Protein AF-A0A8T5SW36-F1 (afdb_monomer_lite)

Radius of gyration: 16.6 Å; chains: 1; bounding box: 36×28×51 Å

pLDDT: mean 89.63, std 12.25, range [44.09, 98.69]

Foldseek 3Di:
DLLLVQLVVLLVLLVVLVVLLCCLVPNDDPQLQQNQAWPPPPVVDDSVVSNVVLNVLSVLLSVLSNVLSVCSVVLHPCSLVSLLVSLVSQLVSCNGRRGRVPPDNPPPVVSNVVSVVSNCQCPVVVPDDSCVSPNPVSVD

Secondary structure (DSSP, 8-state):
-HHHHHHHHHHHHHHHTTHHHHHHHS--STTS--SS--TTTBTTB-HHHHHHHHHHHHHHHHHHHHHHHHHHHTT-TTHHHHHHHHHHHHHHHHHHH----SS---STTHHHHHHHHHHIIIIII--S-HHHHH-GGGG-

Structure (mmCIF, N/CA/C/O backbone):
data_AF-A0A8T5SW36-F1
#
_entry.id   AF-A0A8T5SW36-F1
#
loop_
_atom_site.group_PDB
_atom_site.id
_atom_site.type_symbol
_atom_site.label_atom_id
_atom_site.label_alt_id
_atom_site.label_comp_id
_atom_site.label_asym_id
_atom_site.label_entity_id
_atom_site.label_seq_id
_atom_site.pdbx_PDB_ins_code
_atom_site.Cartn_x
_atom_site.Cartn_y
_atom_site.Cartn_z
_atom_site.occupancy
_atom_site.B_iso_or_equiv
_atom_site.auth_seq_id
_atom_site.auth_comp_id
_atom_site.auth_asym_id
_atom_site.auth_atom_id
_atom_site.pdbx_PDB_model_num
ATOM 1 N N . MET A 1 1 ? -3.803 -5.782 23.480 1.00 86.94 1 MET A N 1
ATOM 2 C CA . MET A 1 1 ? -2.790 -6.504 22.665 1.00 86.94 1 MET A CA 1
ATOM 3 C C . MET A 1 1 ? -3.142 -6.522 21.180 1.00 86.94 1 MET A C 1
ATOM 5 O O . MET A 1 1 ? -2.284 -6.158 20.392 1.00 86.94 1 MET A O 1
ATOM 9 N N . LYS A 1 2 ? -4.387 -6.861 20.804 1.00 92.56 2 LYS A N 1
ATOM 10 C CA . LYS A 1 2 ? -4.887 -6.907 19.412 1.00 92.56 2 LYS A CA 1
ATOM 11 C C . LYS A 1 2 ? -4.516 -5.675 18.573 1.00 92.56 2 LYS A C 1
ATOM 13 O O . LYS A 1 2 ? -3.852 -5.816 17.558 1.00 92.56 2 LYS A O 1
ATOM 18 N N . GLN A 1 3 ? -4.850 -4.477 19.065 1.00 93.31 3 GLN A N 1
ATOM 19 C CA . GLN A 1 3 ? -4.493 -3.194 18.445 1.00 93.31 3 GLN A CA 1
ATOM 20 C C . GLN A 1 3 ? -3.006 -3.103 18.080 1.00 93.31 3 GLN A C 1
ATOM 22 O O . GLN A 1 3 ? -2.670 -2.802 16.943 1.00 93.31 3 GLN A O 1
ATOM 27 N N . LYS A 1 4 ? -2.113 -3.402 19.035 1.00 95.25 4 LYS A N 1
ATOM 28 C CA . LYS A 1 4 ? -0.659 -3.318 18.834 1.00 95.25 4 LYS A CA 1
ATOM 29 C C . LYS A 1 4 ? -0.173 -4.309 17.778 1.00 95.25 4 LYS A C 1
ATOM 31 O O . LYS A 1 4 ? 0.717 -3.970 17.011 1.00 95.25 4 LYS A O 1
ATOM 36 N N . LEU A 1 5 ? -0.757 -5.509 17.740 1.00 96.38 5 LEU A N 1
ATOM 37 C CA . LEU A 1 5 ? -0.411 -6.528 16.752 1.00 96.38 5 LEU A CA 1
ATOM 38 C C . LEU A 1 5 ? -0.798 -6.079 15.340 1.00 96.38 5 LEU A C 1
ATOM 40 O O . LEU A 1 5 ? 0.042 -6.119 14.454 1.00 96.38 5 LEU A O 1
ATOM 44 N N . ILE A 1 6 ? -2.033 -5.612 15.142 1.00 96.00 6 ILE A N 1
ATOM 45 C CA . ILE A 1 6 ? -2.495 -5.158 13.821 1.00 96.00 6 ILE A CA 1
ATOM 46 C C . ILE A 1 6 ? -1.705 -3.930 13.375 1.00 96.00 6 ILE A C 1
ATOM 48 O O . ILE A 1 6 ? -1.204 -3.909 12.258 1.00 96.00 6 ILE A O 1
ATOM 52 N N . ALA A 1 7 ? -1.509 -2.956 14.265 1.00 97.12 7 ALA A N 1
ATOM 53 C CA . ALA A 1 7 ? -0.699 -1.780 13.972 1.00 97.12 7 ALA A CA 1
ATOM 54 C C . ALA A 1 7 ? 0.720 -2.160 13.521 1.00 97.12 7 ALA A C 1
ATOM 56 O O . ALA A 1 7 ? 1.213 -1.638 12.524 1.00 97.12 7 ALA A O 1
ATOM 57 N N . LEU A 1 8 ? 1.356 -3.109 14.217 1.00 97.81 8 LEU A N 1
ATOM 58 C CA . LEU A 1 8 ? 2.681 -3.602 13.854 1.00 97.81 8 LEU A CA 1
ATOM 59 C C . LEU A 1 8 ? 2.670 -4.335 12.506 1.00 97.81 8 LEU A C 1
ATOM 61 O O . LEU A 1 8 ? 3.573 -4.117 11.706 1.00 97.81 8 LEU A O 1
ATOM 65 N N . LEU A 1 9 ? 1.658 -5.164 12.235 1.00 96.44 9 LEU A N 1
ATOM 66 C CA . LEU A 1 9 ? 1.516 -5.858 10.952 1.00 96.44 9 LEU A CA 1
ATOM 67 C C . LEU A 1 9 ? 1.382 -4.870 9.787 1.00 96.44 9 LEU A C 1
ATOM 69 O O . LEU A 1 9 ? 2.057 -5.058 8.779 1.00 96.44 9 LEU A O 1
ATOM 73 N N . LEU A 1 10 ? 0.589 -3.802 9.939 1.00 97.56 10 LEU A N 1
ATOM 74 C CA . LEU A 1 10 ? 0.464 -2.758 8.916 1.00 97.56 10 LEU A CA 1
ATOM 75 C C . LEU A 1 10 ? 1.795 -2.041 8.679 1.00 97.56 10 LEU A C 1
ATOM 77 O O . LEU A 1 10 ? 2.229 -1.919 7.537 1.00 97.56 10 LEU A O 1
ATOM 81 N N . VAL A 1 11 ? 2.487 -1.633 9.748 1.00 98.19 11 VAL A N 1
ATOM 82 C CA . VAL A 1 11 ? 3.799 -0.975 9.629 1.00 98.19 11 VAL A CA 1
ATOM 83 C C . VAL A 1 11 ? 4.814 -1.898 8.953 1.00 98.19 11 VAL A C 1
ATOM 85 O O . VAL A 1 11 ? 5.487 -1.473 8.019 1.00 98.19 11 VAL A O 1
ATOM 88 N N . ILE A 1 12 ? 4.910 -3.160 9.377 1.00 97.50 12 ILE A N 1
ATOM 89 C CA . ILE A 1 12 ? 5.837 -4.133 8.784 1.00 97.50 12 ILE A CA 1
ATOM 90 C C . ILE A 1 12 ? 5.505 -4.365 7.307 1.00 97.50 12 ILE A C 1
ATOM 92 O O . ILE A 1 12 ? 6.409 -4.338 6.478 1.00 97.50 12 ILE A O 1
ATOM 96 N N . HIS A 1 13 ? 4.232 -4.556 6.959 1.00 95.00 13 HIS A N 1
ATOM 97 C CA . HIS A 1 13 ? 3.818 -4.771 5.573 1.00 95.00 13 HIS A CA 1
ATOM 98 C C . HIS A 1 13 ? 4.133 -3.558 4.682 1.00 95.00 13 HIS A C 1
ATOM 100 O O . HIS A 1 13 ? 4.686 -3.714 3.588 1.00 95.00 13 HIS A O 1
ATOM 106 N N . GLY A 1 14 ? 3.867 -2.348 5.183 1.00 96.31 14 GLY A N 1
ATOM 107 C CA . GLY A 1 14 ? 4.249 -1.105 4.521 1.00 96.31 14 GLY A CA 1
ATOM 108 C C . GLY A 1 14 ? 5.758 -1.014 4.304 1.00 96.31 14 GLY A C 1
ATOM 109 O O . GLY A 1 14 ? 6.198 -0.790 3.183 1.00 96.31 14 GLY A O 1
ATOM 110 N N . LEU A 1 15 ? 6.565 -1.263 5.338 1.00 96.81 15 LEU A N 1
ATOM 111 C CA . LEU A 1 15 ? 8.027 -1.205 5.238 1.00 96.81 15 LEU A CA 1
ATOM 112 C C . LEU A 1 15 ? 8.605 -2.272 4.299 1.00 96.81 15 LEU A C 1
ATOM 114 O O . LEU A 1 15 ? 9.512 -1.960 3.534 1.00 96.81 15 LEU A O 1
ATOM 118 N N . ILE A 1 16 ? 8.072 -3.497 4.290 1.00 94.50 16 ILE A N 1
ATOM 119 C CA . ILE A 1 16 ? 8.477 -4.541 3.330 1.00 94.50 16 ILE A CA 1
ATOM 120 C C . ILE A 1 16 ? 8.214 -4.085 1.888 1.00 94.50 16 ILE A C 1
ATOM 122 O O . ILE A 1 16 ? 9.022 -4.357 1.004 1.00 94.50 16 ILE A O 1
ATOM 126 N N . SER A 1 17 ? 7.145 -3.320 1.648 1.00 93.38 17 SER A N 1
ATOM 127 C CA . SER A 1 17 ? 6.826 -2.795 0.312 1.00 93.38 17 SER A CA 1
ATOM 128 C C . SER A 1 17 ? 7.868 -1.796 -0.214 1.00 93.38 17 SER A C 1
ATOM 130 O O . SER A 1 17 ? 7.934 -1.566 -1.419 1.00 93.38 17 SER A O 1
ATOM 132 N N . SER A 1 18 ? 8.738 -1.249 0.647 1.00 93.62 18 SER A N 1
ATOM 133 C CA . SER A 1 18 ? 9.852 -0.393 0.208 1.00 93.62 18 SER A CA 1
ATOM 134 C C . SER A 1 18 ? 10.865 -1.132 -0.671 1.00 93.62 18 SER A C 1
ATOM 136 O O . SER A 1 18 ? 11.509 -0.503 -1.506 1.00 93.62 18 SER A O 1
ATOM 138 N N . ILE A 1 19 ? 10.955 -2.465 -0.557 1.00 90.88 19 ILE A N 1
ATOM 139 C CA . ILE A 1 19 ? 11.809 -3.303 -1.412 1.00 90.88 19 ILE A CA 1
ATOM 140 C C . ILE A 1 19 ? 11.514 -3.036 -2.895 1.00 90.88 19 ILE A C 1
ATOM 142 O O . ILE A 1 19 ? 12.430 -2.938 -3.709 1.00 90.88 19 ILE A O 1
ATOM 146 N N . PHE A 1 20 ? 10.245 -2.829 -3.244 1.00 89.25 20 PHE A N 1
ATOM 147 C CA . PHE A 1 20 ? 9.841 -2.601 -4.625 1.00 89.25 20 PHE A CA 1
ATOM 148 C C . PHE A 1 20 ? 10.202 -1.209 -5.152 1.00 89.25 20 PHE A C 1
ATOM 150 O O . PHE A 1 20 ? 10.362 -1.057 -6.360 1.00 89.25 20 PHE A O 1
ATOM 157 N N . MET A 1 21 ? 10.406 -0.218 -4.274 1.00 88.81 21 MET A N 1
ATOM 158 C CA . MET A 1 21 ? 10.997 1.064 -4.679 1.00 88.81 21 MET A CA 1
ATOM 159 C C . MET A 1 21 ? 12.422 0.844 -5.188 1.00 88.81 21 MET A C 1
ATOM 161 O O . MET A 1 21 ? 12.785 1.342 -6.248 1.00 88.81 21 MET A O 1
ATOM 165 N N . PHE A 1 22 ? 13.206 0.033 -4.471 1.00 86.88 22 PHE A N 1
ATOM 166 C CA . PHE A 1 22 ? 14.566 -0.296 -4.886 1.00 86.88 22 PHE A CA 1
ATOM 167 C C . PHE A 1 22 ? 14.589 -1.154 -6.152 1.00 86.88 22 PHE A C 1
ATOM 169 O O . PHE A 1 22 ? 15.448 -0.932 -6.994 1.00 86.88 22 PHE A O 1
ATOM 176 N N . TYR A 1 23 ? 13.638 -2.076 -6.333 1.00 87.69 23 TYR A N 1
ATOM 177 C CA . TYR A 1 23 ? 13.573 -2.929 -7.531 1.00 87.69 23 TYR A CA 1
ATOM 178 C C . TYR A 1 23 ? 13.204 -2.181 -8.816 1.00 87.69 23 TYR A C 1
ATOM 180 O O . TYR A 1 23 ? 13.506 -2.658 -9.908 1.00 87.69 23 TYR A O 1
ATOM 188 N N . ILE A 1 24 ? 12.576 -1.008 -8.715 1.00 85.38 24 ILE A N 1
ATOM 189 C CA . ILE A 1 24 ? 12.354 -0.150 -9.885 1.00 85.38 24 ILE A CA 1
ATOM 190 C C . ILE A 1 24 ? 13.670 0.412 -10.417 1.00 85.38 24 ILE A C 1
ATOM 192 O O . ILE A 1 24 ? 13.857 0.471 -11.630 1.00 85.38 24 ILE A O 1
ATOM 196 N N . GLU A 1 25 ? 14.565 0.821 -9.522 1.00 82.44 25 GLU A N 1
ATOM 197 C CA . GLU A 1 25 ? 15.845 1.438 -9.884 1.00 82.44 25 GLU A CA 1
ATOM 198 C C . GLU A 1 25 ? 16.935 0.390 -10.131 1.00 82.44 25 GLU A C 1
ATOM 200 O O . GLU A 1 25 ? 17.735 0.512 -11.055 1.00 82.44 25 GLU A O 1
ATOM 205 N N . ASN A 1 26 ? 16.951 -0.652 -9.301 1.00 85.62 26 ASN A N 1
ATOM 206 C CA . ASN A 1 26 ? 17.940 -1.719 -9.273 1.00 85.62 26 ASN A CA 1
ATOM 207 C C . ASN A 1 26 ? 17.213 -3.072 -9.224 1.00 85.62 26 ASN A C 1
ATOM 209 O O . ASN A 1 26 ? 17.016 -3.621 -8.133 1.00 85.62 26 ASN A O 1
ATOM 213 N N . PRO A 1 27 ? 16.770 -3.596 -10.383 1.00 79.94 27 PRO A N 1
ATOM 214 C CA . PRO A 1 27 ? 16.106 -4.887 -10.447 1.00 79.94 27 PRO A CA 1
ATOM 215 C C . PRO A 1 27 ? 16.918 -5.988 -9.758 1.00 79.94 27 PRO A C 1
ATOM 217 O O . PRO A 1 27 ? 18.145 -6.022 -9.901 1.00 79.94 27 PRO A O 1
ATOM 220 N N . PRO A 1 28 ? 16.249 -6.918 -9.059 1.00 75.75 28 PRO A N 1
ATOM 221 C CA . PRO A 1 28 ? 16.880 -8.137 -8.580 1.00 75.75 28 PRO A CA 1
ATOM 222 C C . PRO A 1 28 ? 17.201 -9.069 -9.764 1.00 75.75 28 PRO A C 1
ATOM 224 O O . PRO A 1 28 ? 17.088 -8.696 -10.935 1.00 75.75 28 PRO A O 1
ATOM 227 N N . GLU A 1 29 ? 17.613 -10.298 -9.457 1.00 70.50 29 GLU A N 1
ATOM 228 C CA . GLU A 1 29 ? 17.922 -11.317 -10.459 1.00 70.50 29 GLU A CA 1
ATOM 229 C C . GLU A 1 29 ? 16.797 -11.481 -11.510 1.00 70.50 29 GLU A C 1
ATOM 231 O O . GLU A 1 29 ? 15.612 -11.265 -11.213 1.00 70.50 29 GLU A O 1
ATOM 236 N N . PRO A 1 30 ? 17.144 -11.846 -12.760 1.00 68.12 30 PRO A N 1
ATOM 237 C CA . PRO A 1 30 ? 16.162 -12.055 -13.819 1.00 68.12 30 PRO A CA 1
ATOM 238 C C . PRO A 1 30 ? 15.045 -13.018 -13.389 1.00 68.12 30 PRO A C 1
ATOM 240 O O . PRO A 1 30 ? 15.317 -14.060 -12.807 1.00 68.12 30 PRO A O 1
ATOM 243 N N . GLY A 1 31 ? 13.791 -12.696 -13.724 1.00 65.62 31 GLY A N 1
ATOM 244 C CA . GLY A 1 31 ? 12.633 -13.569 -13.470 1.00 65.62 31 GLY A CA 1
ATOM 245 C C . GLY A 1 31 ? 11.693 -13.108 -12.353 1.00 65.62 31 GLY A C 1
ATOM 246 O O . GLY A 1 31 ? 10.530 -13.495 -12.360 1.00 65.62 31 GLY A O 1
ATOM 247 N N . VAL A 1 32 ? 12.121 -12.200 -11.467 1.00 71.69 32 VAL A N 1
ATOM 248 C CA . VAL A 1 32 ? 11.222 -11.605 -10.453 1.00 71.69 32 VAL A CA 1
ATOM 249 C C . VAL A 1 32 ? 10.177 -10.695 -11.098 1.00 71.69 32 VAL A C 1
ATOM 251 O O . VAL A 1 32 ? 9.063 -10.594 -10.609 1.00 71.69 32 VAL A O 1
ATOM 254 N N . GLY A 1 33 ? 10.525 -10.057 -12.221 1.00 77.81 33 GLY A N 1
ATOM 255 C CA . GLY A 1 33 ? 9.629 -9.247 -13.045 1.00 77.81 33 GLY A CA 1
ATOM 256 C C . GLY A 1 33 ? 9.630 -7.749 -12.755 1.00 77.81 33 GLY A C 1
ATOM 257 O O . GLY A 1 33 ? 9.089 -6.992 -13.563 1.00 77.81 33 GLY A O 1
ATOM 258 N N . TRP A 1 34 ? 10.140 -7.307 -11.597 1.00 81.81 3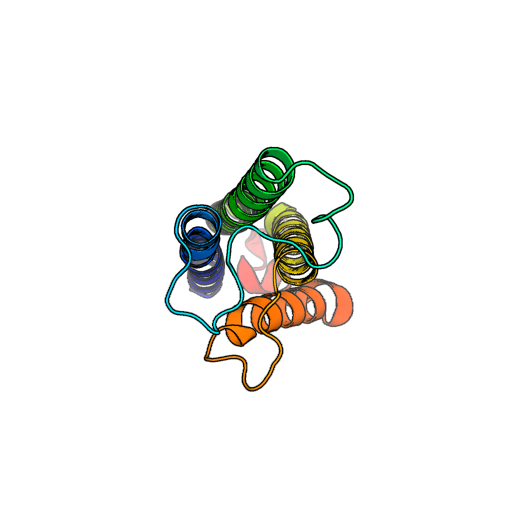4 TRP A N 1
ATOM 259 C CA . TRP A 1 34 ? 10.135 -5.886 -11.223 1.00 81.81 34 TRP A CA 1
ATOM 260 C C . TRP A 1 34 ? 11.462 -5.313 -11.677 1.00 81.81 34 TRP A C 1
ATOM 262 O O . TRP A 1 34 ? 12.501 -5.575 -11.083 1.00 81.81 34 TRP A O 1
ATOM 272 N N . ASN A 1 35 ? 11.416 -4.604 -12.794 1.00 84.06 35 ASN A N 1
ATOM 273 C CA . ASN A 1 35 ? 12.600 -4.193 -13.540 1.00 84.06 35 ASN A CA 1
ATOM 274 C C . ASN A 1 35 ? 12.492 -2.757 -14.055 1.00 84.06 35 ASN A C 1
ATOM 276 O O . ASN A 1 35 ? 13.034 -2.425 -15.107 1.00 84.06 35 ASN A O 1
ATOM 280 N N . GLY A 1 36 ? 11.725 -1.927 -13.347 1.00 86.94 36 GLY A N 1
ATOM 281 C CA . GLY A 1 36 ? 11.479 -0.539 -13.730 1.00 86.94 36 GLY A CA 1
ATOM 282 C C . GLY A 1 36 ? 10.636 -0.367 -14.999 1.00 86.94 36 GLY A C 1
ATOM 283 O O . GLY A 1 36 ? 10.498 0.756 -15.479 1.00 86.94 36 GLY A O 1
ATOM 284 N N . THR A 1 37 ? 10.060 -1.443 -15.545 1.00 90.62 37 THR A N 1
ATOM 285 C CA . THR A 1 37 ? 9.137 -1.395 -16.690 1.00 90.62 37 THR A CA 1
ATOM 286 C C . THR A 1 37 ? 7.706 -1.725 -16.268 1.00 90.62 37 THR A C 1
ATOM 288 O O . THR A 1 37 ? 7.465 -2.257 -15.183 1.00 90.62 37 THR A O 1
ATOM 291 N N . SER A 1 38 ? 6.745 -1.399 -17.126 1.00 91.88 38 SER A N 1
ATOM 292 C CA . SER A 1 38 ? 5.329 -1.709 -16.946 1.00 91.88 38 SER A CA 1
ATOM 293 C C . SER A 1 38 ? 4.773 -2.274 -18.243 1.00 91.88 38 SER A C 1
ATOM 295 O O . SER A 1 38 ? 4.908 -1.642 -19.290 1.00 91.88 38 SER A O 1
ATOM 297 N N . TRP A 1 39 ? 4.076 -3.406 -18.172 1.00 91.06 39 TRP A N 1
ATOM 298 C CA . TRP A 1 39 ? 3.428 -4.013 -19.339 1.00 91.06 39 TRP A CA 1
ATOM 299 C C . TRP A 1 39 ? 2.383 -3.105 -20.006 1.00 91.06 39 TRP A C 1
ATOM 301 O O . TRP A 1 39 ? 2.074 -3.301 -21.178 1.00 91.06 39 TRP A O 1
ATOM 311 N N . LEU A 1 40 ? 1.837 -2.124 -19.276 1.00 93.25 40 LEU A N 1
ATOM 312 C CA . LEU A 1 40 ? 0.829 -1.194 -19.787 1.00 93.25 40 LEU A CA 1
ATOM 313 C C . LEU A 1 40 ? 1.419 0.160 -20.202 1.00 93.25 40 LEU A C 1
ATOM 315 O O . LEU A 1 40 ? 0.968 0.753 -21.180 1.00 93.25 40 LEU A O 1
ATOM 319 N N . LEU A 1 41 ? 2.382 0.684 -19.438 1.00 95.25 41 LEU A N 1
ATOM 320 C CA . LEU A 1 41 ? 2.873 2.057 -19.619 1.00 95.25 41 LEU A CA 1
ATOM 321 C C . LEU A 1 41 ? 4.137 2.134 -20.481 1.00 95.25 41 LEU A C 1
ATOM 323 O O . LEU A 1 41 ? 4.365 3.148 -21.148 1.00 95.25 41 LEU A O 1
ATOM 327 N N . THR A 1 42 ? 4.967 1.088 -20.481 1.00 92.94 42 THR A N 1
ATOM 328 C CA . THR A 1 42 ? 6.180 1.053 -21.302 1.00 92.94 42 THR A CA 1
ATOM 329 C C . THR A 1 42 ? 5.800 0.988 -22.782 1.00 92.94 42 THR A C 1
ATOM 331 O O . THR A 1 42 ? 4.996 0.161 -23.196 1.00 92.94 42 THR A O 1
ATOM 334 N N . GLY A 1 43 ? 6.368 1.894 -23.585 1.00 93.31 43 GLY A N 1
ATOM 335 C CA . GLY A 1 43 ? 6.026 2.070 -25.004 1.00 93.31 43 GLY A CA 1
ATOM 336 C C . GLY A 1 43 ? 4.963 3.145 -25.263 1.00 93.31 43 GLY A C 1
ATOM 337 O O . GLY A 1 43 ? 4.870 3.637 -26.385 1.00 93.31 43 GLY A O 1
ATOM 338 N N . VAL A 1 44 ? 4.218 3.559 -24.230 1.00 96.81 44 VAL A N 1
ATOM 339 C CA . VAL A 1 44 ? 3.322 4.731 -24.270 1.00 96.81 44 VAL A CA 1
ATOM 340 C C . VAL A 1 44 ? 3.998 5.951 -23.645 1.00 96.81 44 VAL A C 1
ATOM 342 O O . VAL A 1 44 ? 3.863 7.065 -24.150 1.00 96.81 44 VAL A O 1
ATOM 345 N N . LEU A 1 45 ? 4.729 5.741 -22.550 1.00 97.06 45 LEU A N 1
ATOM 346 C CA . LEU A 1 45 ? 5.459 6.772 -21.818 1.00 97.06 45 LEU A CA 1
ATOM 347 C C . LEU A 1 45 ? 6.972 6.555 -21.914 1.00 97.06 45 LEU A C 1
ATOM 349 O O . LEU A 1 45 ? 7.447 5.447 -22.174 1.00 97.06 45 LEU A O 1
ATOM 353 N N . ASP A 1 46 ? 7.720 7.628 -21.653 1.00 96.44 46 ASP A N 1
ATOM 354 C CA . ASP A 1 46 ? 9.170 7.567 -21.484 1.00 96.44 46 ASP A CA 1
ATOM 355 C C . ASP A 1 46 ? 9.559 6.681 -20.286 1.00 96.44 46 ASP A C 1
ATOM 357 O O . ASP A 1 46 ? 8.872 6.655 -19.260 1.00 96.44 46 ASP A O 1
ATOM 361 N N . GLY A 1 47 ? 10.681 5.968 -20.408 1.00 92.62 47 GLY A N 1
ATOM 362 C CA . GLY A 1 47 ? 11.148 5.033 -19.383 1.00 92.62 47 GLY A CA 1
ATOM 363 C C . GLY A 1 47 ? 11.391 5.695 -18.024 1.00 92.62 47 GLY A C 1
ATOM 364 O O . GLY A 1 47 ? 11.007 5.129 -17.000 1.00 92.62 47 GLY A O 1
ATOM 365 N N . ALA A 1 48 ? 11.939 6.914 -17.996 1.00 93.75 48 ALA A N 1
ATOM 366 C CA . ALA A 1 48 ? 12.158 7.638 -16.745 1.00 93.75 48 ALA A CA 1
ATOM 367 C C . ALA A 1 48 ? 10.827 8.030 -16.085 1.00 93.75 48 ALA A C 1
ATOM 369 O O . ALA A 1 48 ? 10.694 7.963 -14.863 1.00 93.75 48 ALA A O 1
ATOM 370 N N . VAL A 1 49 ? 9.809 8.373 -16.882 1.00 96.12 49 VAL A N 1
ATOM 371 C CA . VAL A 1 49 ? 8.460 8.656 -16.369 1.00 96.12 49 VAL A CA 1
ATOM 372 C C . VAL A 1 49 ? 7.836 7.401 -15.754 1.00 96.12 49 VAL A C 1
ATOM 374 O O . VAL A 1 49 ? 7.278 7.480 -14.660 1.00 96.12 49 VAL A O 1
ATOM 377 N N . VAL A 1 50 ? 7.958 6.240 -16.408 1.00 95.31 50 VAL A N 1
ATOM 378 C CA . VAL A 1 50 ? 7.454 4.958 -15.879 1.00 95.31 50 VAL A CA 1
ATOM 379 C C . VAL A 1 50 ? 8.107 4.620 -14.536 1.00 95.31 50 VAL A C 1
ATOM 381 O O . VAL A 1 50 ? 7.400 4.272 -13.588 1.00 95.31 50 VAL A O 1
ATOM 384 N N . GLN A 1 51 ? 9.426 4.789 -14.423 1.00 93.62 51 GLN A N 1
ATOM 385 C CA . GLN A 1 51 ? 10.149 4.559 -13.169 1.00 93.62 51 GLN A CA 1
ATOM 386 C C . GLN A 1 51 ? 9.684 5.507 -12.057 1.00 93.62 51 GLN A C 1
ATOM 388 O O . GLN A 1 51 ? 9.333 5.044 -10.974 1.00 93.62 51 GLN A O 1
ATOM 393 N N . VAL A 1 52 ? 9.585 6.814 -12.331 1.00 95.19 52 VAL A N 1
ATOM 394 C CA . VAL A 1 52 ? 9.103 7.802 -11.347 1.00 95.19 52 VAL A CA 1
ATOM 395 C C . VAL A 1 52 ? 7.691 7.467 -10.863 1.00 95.19 52 VAL A C 1
ATOM 397 O O . VAL A 1 52 ? 7.429 7.523 -9.661 1.00 95.19 52 VAL A O 1
ATOM 400 N N . LEU A 1 53 ? 6.785 7.082 -11.767 1.00 95.94 53 LEU A N 1
ATOM 401 C CA . LEU A 1 53 ? 5.424 6.684 -11.399 1.00 95.94 53 LEU A CA 1
ATOM 402 C C . LEU A 1 53 ? 5.418 5.478 -10.458 1.00 95.94 53 LEU A C 1
ATOM 404 O O . LEU A 1 53 ? 4.694 5.484 -9.461 1.00 95.94 53 LEU A O 1
ATOM 408 N N . GLY A 1 54 ? 6.231 4.464 -10.746 1.00 94.81 54 GLY A N 1
ATOM 409 C CA . GLY A 1 54 ? 6.324 3.298 -9.879 1.00 94.81 54 GLY A CA 1
ATOM 410 C C . GLY A 1 54 ? 6.944 3.634 -8.517 1.00 94.81 54 GLY A C 1
ATOM 411 O O . GLY A 1 54 ? 6.413 3.204 -7.492 1.00 94.81 54 GLY A O 1
ATOM 412 N N . THR A 1 55 ? 7.992 4.465 -8.469 1.00 94.62 55 THR A N 1
ATOM 413 C CA . THR A 1 55 ? 8.593 4.931 -7.207 1.00 94.62 55 THR A CA 1
ATOM 414 C C . THR A 1 55 ? 7.582 5.705 -6.362 1.00 94.62 55 THR A C 1
ATOM 416 O O . THR A 1 55 ? 7.493 5.484 -5.153 1.00 94.62 55 THR A O 1
ATOM 419 N N . ILE A 1 56 ? 6.766 6.563 -6.985 1.00 96.38 56 ILE A N 1
ATOM 420 C CA . ILE A 1 56 ? 5.684 7.283 -6.302 1.00 96.38 56 ILE A CA 1
ATOM 421 C C . ILE A 1 56 ? 4.638 6.303 -5.761 1.00 96.38 56 ILE A C 1
ATOM 423 O O . ILE A 1 56 ? 4.259 6.413 -4.598 1.00 96.38 56 ILE A O 1
ATOM 427 N N . LEU A 1 57 ? 4.176 5.338 -6.560 1.00 96.81 57 LEU A N 1
ATOM 428 C CA . LEU A 1 57 ? 3.147 4.383 -6.134 1.00 96.81 57 LEU A CA 1
ATOM 429 C C . LEU A 1 57 ? 3.612 3.495 -4.972 1.00 96.81 57 LEU A C 1
ATOM 431 O O . LEU A 1 57 ? 2.869 3.310 -4.002 1.00 96.81 57 LEU A O 1
ATOM 435 N N . TRP A 1 58 ? 4.847 2.994 -5.011 1.00 95.88 58 TRP A N 1
ATOM 436 C CA . TRP A 1 58 ? 5.404 2.236 -3.890 1.00 95.88 58 TRP A CA 1
ATOM 437 C C . TRP A 1 58 ? 5.676 3.119 -2.672 1.00 95.88 58 TRP A C 1
ATOM 439 O O . TRP A 1 58 ? 5.352 2.719 -1.555 1.00 95.88 58 TRP A O 1
ATOM 449 N N . GLY A 1 59 ? 6.164 4.346 -2.867 1.00 97.12 59 GLY A N 1
ATOM 450 C CA . GLY A 1 59 ? 6.317 5.319 -1.785 1.00 97.12 59 GLY A CA 1
ATOM 451 C C . GLY A 1 59 ? 4.987 5.640 -1.094 1.00 97.12 59 GLY A C 1
ATOM 452 O O . GLY A 1 59 ? 4.912 5.649 0.135 1.00 97.12 59 GLY A O 1
ATOM 453 N N . LEU A 1 60 ? 3.913 5.821 -1.867 1.00 98.31 60 LEU A N 1
ATOM 454 C CA . LEU A 1 60 ? 2.556 6.000 -1.346 1.00 98.31 60 LEU A CA 1
ATOM 455 C C . LEU A 1 60 ? 2.061 4.753 -0.607 1.00 98.31 60 LEU A C 1
ATOM 457 O O . LEU A 1 60 ? 1.447 4.887 0.449 1.00 98.31 60 LEU A O 1
ATOM 461 N N . THR A 1 61 ? 2.360 3.556 -1.114 1.00 97.88 61 THR A N 1
ATOM 462 C CA . THR A 1 61 ? 2.025 2.289 -0.444 1.00 97.88 61 THR A CA 1
ATOM 463 C C . THR A 1 61 ? 2.664 2.213 0.943 1.00 97.88 61 THR A C 1
ATOM 465 O O . THR A 1 61 ? 1.966 1.992 1.935 1.00 97.88 61 THR A O 1
ATOM 468 N N . VAL A 1 62 ? 3.976 2.462 1.032 1.00 98.25 62 VAL A N 1
ATOM 469 C CA . VAL A 1 62 ? 4.720 2.492 2.304 1.00 98.25 62 VAL A CA 1
ATOM 470 C C . VAL A 1 62 ? 4.102 3.524 3.247 1.00 98.25 62 VAL A C 1
ATOM 472 O O . VAL A 1 62 ? 3.778 3.208 4.394 1.00 98.25 62 VAL A O 1
ATOM 475 N N . LEU A 1 63 ? 3.905 4.751 2.757 1.00 98.50 63 LEU A N 1
ATOM 476 C CA . LEU A 1 63 ? 3.396 5.863 3.552 1.00 98.50 63 LEU A CA 1
ATOM 477 C C . LEU A 1 63 ? 2.008 5.561 4.127 1.00 98.50 63 LEU A C 1
ATOM 479 O O . LEU A 1 63 ? 1.796 5.732 5.326 1.00 98.50 63 LEU A O 1
ATOM 483 N N . LEU A 1 64 ? 1.070 5.091 3.303 1.00 98.69 64 LEU A N 1
ATOM 484 C CA . LEU A 1 64 ? -0.307 4.846 3.726 1.00 98.69 64 LEU A CA 1
ATOM 485 C C . LEU A 1 64 ? -0.401 3.703 4.744 1.00 98.69 64 LEU A C 1
ATOM 487 O O . LEU A 1 64 ? -1.061 3.876 5.767 1.00 98.69 64 LEU A O 1
ATOM 491 N N . PHE A 1 65 ? 0.300 2.582 4.539 1.00 98.50 65 PHE A N 1
ATOM 492 C CA . 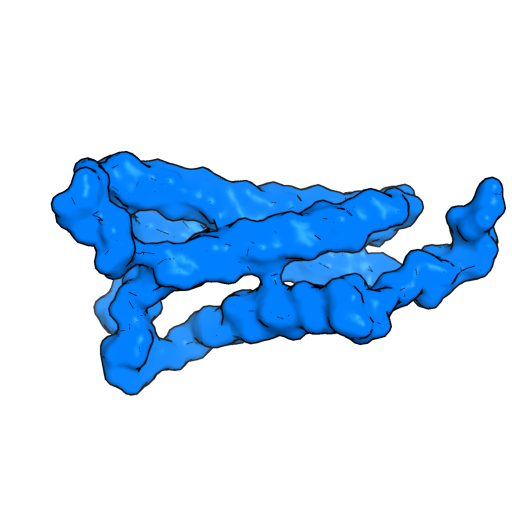PHE A 1 65 ? 0.308 1.486 5.519 1.00 98.50 65 PHE A CA 1
ATOM 493 C C . PHE A 1 65 ? 0.935 1.903 6.856 1.00 98.50 65 PHE A C 1
ATOM 495 O O . PHE A 1 65 ? 0.408 1.574 7.924 1.00 98.50 65 PHE A O 1
ATOM 502 N N . VAL A 1 66 ? 2.025 2.677 6.823 1.00 98.56 66 VAL A N 1
ATOM 503 C CA . VAL A 1 66 ? 2.649 3.209 8.044 1.00 98.56 66 VAL A CA 1
ATOM 504 C C . VAL A 1 66 ? 1.706 4.177 8.759 1.00 98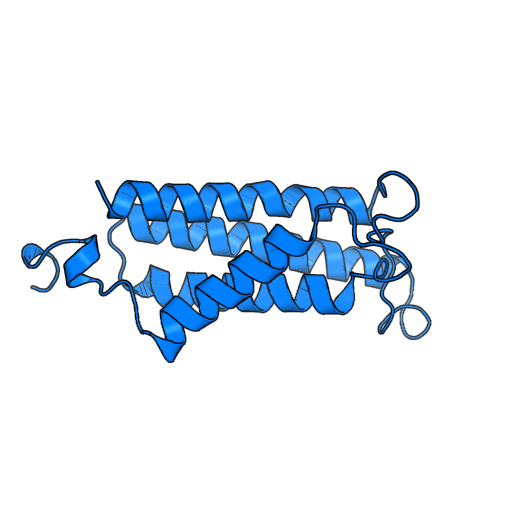.56 66 VAL A C 1
ATOM 506 O O . VAL A 1 66 ? 1.523 4.057 9.972 1.00 98.56 66 VAL A O 1
ATOM 509 N N . ILE A 1 67 ? 1.053 5.092 8.034 1.00 98.62 67 ILE A N 1
ATOM 510 C CA . ILE A 1 67 ? 0.067 6.013 8.617 1.00 98.62 67 ILE A CA 1
ATOM 511 C C . ILE A 1 67 ? -1.118 5.236 9.202 1.00 98.62 67 ILE A C 1
ATOM 513 O O . ILE A 1 67 ? -1.548 5.561 10.307 1.00 98.62 67 ILE A O 1
ATOM 517 N N . ALA A 1 68 ? -1.625 4.199 8.529 1.00 98.31 68 ALA A N 1
ATOM 518 C CA . ALA A 1 68 ? -2.700 3.356 9.053 1.00 98.31 68 ALA A CA 1
ATOM 519 C C . ALA A 1 68 ? -2.292 2.664 10.366 1.00 98.31 68 ALA A C 1
ATOM 521 O O . ALA A 1 68 ? -3.047 2.673 11.342 1.00 98.31 68 ALA A O 1
ATOM 522 N N . GLY A 1 69 ? -1.066 2.138 10.438 1.00 97.88 69 GLY A N 1
ATOM 523 C CA . GLY A 1 69 ? -0.516 1.564 11.666 1.00 97.88 69 GLY A CA 1
ATOM 524 C 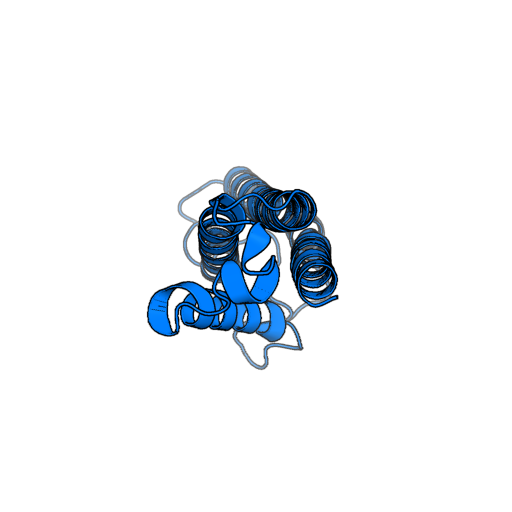C . GLY A 1 69 ? -0.356 2.589 12.797 1.00 97.88 69 GLY A C 1
ATOM 525 O O . GLY A 1 69 ? -0.739 2.318 13.938 1.00 97.88 69 GLY A O 1
ATOM 526 N N . ILE A 1 70 ? 0.138 3.794 12.495 1.00 98.06 70 ILE A N 1
ATOM 527 C CA . ILE A 1 70 ? 0.230 4.901 13.465 1.00 98.06 70 ILE A CA 1
ATOM 528 C C . ILE A 1 70 ? -1.166 5.315 13.948 1.00 98.06 70 ILE A C 1
ATOM 530 O O . ILE A 1 70 ? -1.382 5.456 15.154 1.00 98.06 70 ILE A O 1
ATOM 534 N N . ALA A 1 71 ? -2.131 5.450 13.038 1.00 97.19 71 ALA A N 1
ATOM 535 C CA . ALA A 1 71 ? -3.520 5.759 13.359 1.00 97.19 71 ALA A CA 1
ATOM 536 C C . ALA A 1 71 ? -4.116 4.707 14.309 1.00 97.19 71 ALA A C 1
ATOM 538 O O . ALA A 1 71 ? -4.734 5.072 15.313 1.00 97.19 71 ALA A O 1
ATOM 539 N N . LEU A 1 72 ? -3.840 3.417 14.076 1.00 96.00 72 LEU A N 1
ATOM 540 C CA . LEU A 1 72 ? -4.210 2.346 15.001 1.00 96.00 72 LEU A CA 1
ATOM 541 C C . LEU A 1 72 ? -3.549 2.510 16.369 1.00 96.00 72 LEU A C 1
ATOM 543 O O . LEU A 1 72 ? -4.245 2.383 17.374 1.00 96.00 72 LEU A O 1
ATOM 547 N N . PHE A 1 73 ? -2.248 2.812 16.461 1.00 95.44 73 PHE A N 1
ATOM 548 C CA . PHE A 1 73 ? -1.591 3.075 17.754 1.00 95.44 73 PHE A CA 1
ATOM 549 C C . PHE A 1 73 ? -2.230 4.248 18.506 1.00 95.44 73 PHE A C 1
ATOM 551 O O . PHE A 1 73 ? -2.381 4.185 19.727 1.00 95.44 73 PHE A O 1
ATOM 558 N N . MET A 1 74 ? -2.669 5.269 17.774 1.00 95.56 74 MET A N 1
ATOM 559 C CA . MET A 1 74 ? -3.348 6.452 18.303 1.00 95.56 74 MET A CA 1
ATOM 560 C C . MET A 1 74 ? -4.855 6.259 18.544 1.00 95.56 74 MET A C 1
ATOM 562 O O . MET A 1 74 ? -5.514 7.217 18.944 1.00 95.56 74 MET A O 1
ATOM 566 N N . LYS A 1 75 ? -5.405 5.057 18.308 1.00 93.69 75 LYS A N 1
ATOM 567 C CA . LYS A 1 75 ? -6.845 4.750 18.411 1.00 93.69 75 LYS A CA 1
ATOM 568 C C . LYS A 1 75 ? -7.733 5.671 17.556 1.00 93.69 75 LYS A C 1
ATOM 570 O O . LYS A 1 75 ? -8.788 6.115 17.992 1.00 93.69 75 LYS A O 1
ATOM 575 N N . ARG A 1 76 ? -7.279 6.003 16.348 1.00 94.94 76 ARG A N 1
ATOM 576 C CA . ARG A 1 76 ? -8.011 6.843 15.390 1.00 94.94 76 ARG A CA 1
ATOM 577 C C . ARG A 1 76 ? -8.869 5.971 14.480 1.00 94.94 76 ARG A C 1
ATOM 579 O O . ARG A 1 76 ? -8.304 5.156 13.762 1.00 94.94 76 ARG A O 1
ATOM 586 N N . GLU A 1 77 ? -10.185 6.182 14.454 1.00 92.50 77 GLU A N 1
ATOM 587 C CA . GLU A 1 77 ? -11.163 5.468 13.598 1.00 92.50 77 GLU A CA 1
ATOM 588 C C . GLU A 1 77 ? -10.822 5.518 12.093 1.00 92.50 77 GLU A C 1
ATOM 590 O O . GLU A 1 77 ? -11.135 4.608 11.326 1.00 92.50 77 GLU A O 1
ATOM 595 N N . GLN A 1 78 ? -10.090 6.552 11.664 1.00 95.56 78 GLN A N 1
ATOM 596 C CA . GLN A 1 78 ? -9.671 6.745 10.276 1.00 95.56 78 GLN A CA 1
ATOM 597 C C . GLN A 1 78 ? -8.703 5.659 9.785 1.00 95.56 78 GLN A C 1
ATOM 599 O O . GLN A 1 78 ? -8.516 5.530 8.575 1.00 95.56 78 GLN A O 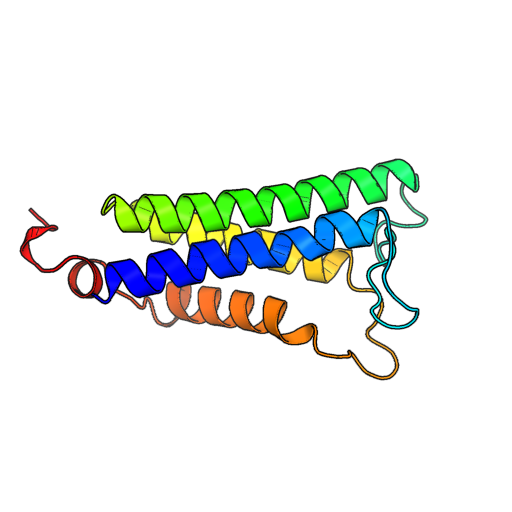1
ATOM 604 N N . TRP A 1 79 ? -8.104 4.869 10.689 1.00 97.31 79 TRP A N 1
ATOM 605 C CA . TRP A 1 79 ? -7.152 3.810 10.347 1.00 97.31 79 TRP A CA 1
ATOM 606 C C . TRP A 1 79 ? -7.676 2.887 9.240 1.00 97.31 79 TRP A C 1
ATOM 608 O O . TRP A 1 79 ? -6.931 2.547 8.324 1.00 97.31 79 TRP A O 1
ATOM 618 N N . ARG A 1 80 ? -8.973 2.550 9.282 1.00 96.94 80 ARG A N 1
ATOM 619 C CA . ARG A 1 80 ? -9.620 1.639 8.334 1.00 96.94 80 ARG A CA 1
ATOM 620 C C . ARG A 1 80 ? -9.655 2.208 6.922 1.00 96.94 80 ARG A C 1
ATOM 622 O O . ARG A 1 80 ? -9.352 1.497 5.971 1.00 96.94 80 ARG A O 1
ATOM 629 N N . LEU A 1 81 ? -10.040 3.477 6.775 1.00 98.06 81 LEU A N 1
ATOM 630 C CA . LEU A 1 81 ? -10.078 4.123 5.462 1.00 98.06 81 LEU A CA 1
ATOM 631 C C . LEU A 1 81 ? -8.666 4.217 4.875 1.00 98.06 81 LEU A C 1
ATOM 633 O O . LEU A 1 81 ? -8.475 3.953 3.692 1.00 98.06 81 LEU A O 1
ATOM 637 N N . ILE A 1 82 ? -7.681 4.550 5.709 1.00 98.44 82 ILE A N 1
ATOM 638 C CA . ILE A 1 82 ? -6.283 4.678 5.286 1.00 98.44 82 ILE A CA 1
ATOM 639 C C . ILE A 1 82 ? -5.726 3.314 4.850 1.00 98.44 82 ILE A C 1
ATOM 641 O O . ILE A 1 82 ? -5.076 3.242 3.812 1.00 98.44 82 ILE A O 1
ATOM 645 N N . ASP A 1 83 ? -6.033 2.236 5.577 1.00 98.44 83 ASP A N 1
ATOM 646 C CA . ASP A 1 83 ? -5.611 0.868 5.239 1.00 98.44 83 ASP A CA 1
ATOM 647 C C . ASP A 1 83 ? -6.247 0.365 3.927 1.00 98.44 83 ASP A C 1
ATOM 649 O O . ASP A 1 83 ? -5.575 -0.213 3.074 1.00 98.44 83 ASP A O 1
ATOM 653 N N . ILE A 1 84 ? -7.528 0.681 3.692 1.00 98.56 84 ILE A N 1
ATOM 654 C CA . ILE A 1 84 ? -8.193 0.399 2.407 1.00 98.56 84 ILE A CA 1
ATOM 655 C C . ILE A 1 84 ? -7.471 1.110 1.256 1.00 98.56 84 ILE A C 1
ATOM 657 O O . ILE A 1 84 ? -7.182 0.488 0.233 1.00 98.56 84 ILE A O 1
ATOM 661 N N . LEU A 1 85 ? -7.165 2.402 1.410 1.00 98.62 85 LEU A N 1
ATOM 662 C CA . LEU A 1 85 ? -6.439 3.158 0.388 1.00 98.62 85 LEU A CA 1
ATOM 663 C C . LEU A 1 85 ? -5.029 2.593 0.171 1.00 98.62 85 LEU A C 1
ATOM 665 O O . LEU A 1 85 ? -4.609 2.459 -0.977 1.00 98.62 85 LEU A O 1
ATOM 669 N N . ALA A 1 86 ? -4.329 2.208 1.242 1.00 98.56 86 ALA A N 1
ATOM 670 C CA . ALA A 1 86 ? -3.010 1.583 1.165 1.00 98.56 86 ALA A CA 1
ATOM 671 C C . ALA A 1 86 ? -3.046 0.291 0.335 1.00 98.56 86 ALA A C 1
ATOM 673 O O . ALA A 1 86 ? -2.256 0.128 -0.597 1.00 98.56 86 ALA A O 1
ATOM 674 N N . ALA A 1 87 ? -4.008 -0.592 0.614 1.00 98.50 87 ALA A N 1
ATOM 675 C CA . ALA A 1 87 ? -4.164 -1.853 -0.100 1.00 98.50 87 ALA A CA 1
ATOM 676 C C . ALA A 1 87 ? -4.567 -1.659 -1.574 1.00 98.50 87 ALA A C 1
ATOM 678 O O . ALA A 1 87 ? -4.080 -2.387 -2.440 1.00 98.50 87 ALA A O 1
ATOM 679 N N . LEU A 1 88 ? -5.403 -0.661 -1.888 1.00 98.50 88 LEU A N 1
ATOM 680 C CA . LEU A 1 88 ? -5.746 -0.322 -3.275 1.00 98.50 88 LEU A CA 1
ATOM 681 C C . LEU A 1 88 ? -4.534 0.197 -4.059 1.00 98.50 88 LEU A C 1
ATOM 683 O O . LEU A 1 88 ? -4.300 -0.251 -5.181 1.00 98.50 88 LEU A O 1
ATOM 687 N N . VAL A 1 89 ? -3.754 1.112 -3.476 1.00 98.50 89 VAL A N 1
ATOM 688 C CA . VAL A 1 89 ? -2.541 1.656 -4.112 1.00 98.50 89 VAL A CA 1
ATOM 689 C C . VAL A 1 89 ? -1.489 0.562 -4.301 1.00 98.50 89 VAL A C 1
ATOM 691 O O . VAL A 1 89 ? -0.918 0.458 -5.384 1.00 98.50 89 VAL A O 1
ATOM 694 N N . SER A 1 90 ? -1.298 -0.297 -3.296 1.00 97.50 90 SER A N 1
ATOM 695 C CA . SER A 1 90 ? -0.423 -1.474 -3.368 1.00 97.50 90 SER A CA 1
ATOM 696 C C . SER A 1 90 ? -0.800 -2.386 -4.536 1.00 97.50 90 SER A C 1
ATOM 698 O O . SER A 1 90 ? 0.038 -2.711 -5.377 1.00 97.50 90 SER A O 1
ATOM 700 N N . LEU A 1 91 ? -2.081 -2.758 -4.654 1.00 97.00 91 LEU A N 1
ATOM 701 C CA . LEU A 1 91 ? -2.548 -3.603 -5.756 1.00 97.00 91 LEU A CA 1
ATOM 702 C C . LEU A 1 91 ? -2.413 -2.924 -7.111 1.00 97.00 91 LEU A C 1
ATOM 704 O O . LEU A 1 91 ? -2.046 -3.591 -8.072 1.00 97.00 91 LEU A O 1
ATOM 708 N N . LEU A 1 92 ? -2.669 -1.620 -7.196 1.00 97.00 92 LEU A N 1
ATOM 709 C CA . LEU A 1 92 ? -2.441 -0.871 -8.426 1.00 97.00 92 LEU A CA 1
ATOM 710 C C . LEU A 1 92 ? -0.960 -0.915 -8.831 1.00 97.00 92 LEU A C 1
ATOM 712 O O . LEU A 1 92 ? -0.660 -1.144 -10.001 1.00 97.00 92 LEU A O 1
ATOM 716 N N . ALA A 1 93 ? -0.040 -0.756 -7.876 1.00 95.25 93 ALA A N 1
ATOM 717 C CA . ALA A 1 93 ? 1.394 -0.858 -8.125 1.00 95.25 93 ALA A CA 1
ATOM 718 C C . ALA A 1 93 ? 1.785 -2.262 -8.615 1.00 95.25 93 ALA A C 1
ATOM 720 O O . ALA A 1 93 ? 2.465 -2.384 -9.633 1.00 95.25 93 ALA A O 1
ATOM 721 N N . TYR A 1 94 ? 1.292 -3.322 -7.964 1.00 92.62 94 TYR A N 1
ATOM 722 C CA . TYR A 1 94 ? 1.503 -4.692 -8.438 1.00 92.62 94 TYR A CA 1
ATOM 723 C C . TYR A 1 94 ? 0.940 -4.902 -9.840 1.00 92.62 94 TYR A C 1
ATOM 725 O O . TYR A 1 94 ? 1.654 -5.383 -10.710 1.00 92.62 94 TYR A O 1
ATOM 733 N N . VAL A 1 95 ? -0.311 -4.513 -10.090 1.00 92.50 95 VAL A N 1
ATOM 734 C CA . VAL A 1 95 ? -0.935 -4.690 -11.405 1.00 92.50 95 VAL A CA 1
ATOM 735 C C . VAL A 1 95 ? -0.125 -3.986 -12.480 1.00 92.50 95 VAL A C 1
ATOM 737 O O . VAL A 1 95 ? 0.075 -4.578 -13.526 1.00 92.50 95 VAL A O 1
ATOM 740 N N . LEU A 1 96 ? 0.362 -2.767 -12.252 1.00 93.44 96 LEU A N 1
ATOM 741 C CA . LEU A 1 96 ? 1.069 -2.006 -13.285 1.00 93.44 96 LEU A CA 1
ATOM 742 C C . LEU A 1 96 ? 2.514 -2.463 -13.518 1.00 93.44 96 LEU A C 1
ATOM 744 O O . LEU A 1 96 ? 2.974 -2.400 -14.659 1.00 93.44 96 LEU A O 1
ATOM 748 N N . PHE A 1 97 ? 3.233 -2.882 -12.475 1.00 91.31 97 PHE A N 1
ATOM 749 C CA . PHE A 1 97 ? 4.687 -3.103 -12.531 1.00 91.31 97 PHE A CA 1
ATOM 750 C C . PHE A 1 97 ? 5.107 -4.574 -12.389 1.00 91.31 97 PHE A C 1
ATOM 752 O O . PHE A 1 97 ? 6.297 -4.884 -12.469 1.00 91.31 97 PHE A O 1
ATOM 759 N N . TRP A 1 98 ? 4.156 -5.497 -12.217 1.00 88.94 98 TRP A N 1
ATOM 760 C CA . TRP A 1 98 ? 4.433 -6.932 -12.206 1.00 88.94 98 TRP A CA 1
ATOM 761 C C . TRP A 1 98 ? 4.558 -7.491 -13.627 1.00 88.94 98 TRP A C 1
ATOM 763 O O . TRP A 1 98 ? 3.562 -7.873 -14.233 1.00 88.94 98 TRP A O 1
ATOM 773 N N . ASN A 1 99 ? 5.789 -7.624 -14.139 1.00 81.88 99 ASN A N 1
ATOM 774 C CA . ASN A 1 99 ? 6.036 -8.205 -15.474 1.00 81.88 99 ASN A CA 1
ATOM 775 C C . ASN A 1 99 ? 6.448 -9.697 -15.459 1.00 81.88 99 ASN A C 1
ATOM 777 O O . ASN A 1 99 ? 6.535 -10.325 -16.506 1.00 81.88 99 ASN A O 1
ATOM 781 N N . GLY A 1 100 ? 6.719 -10.278 -14.285 1.00 67.88 100 GLY A N 1
ATOM 782 C CA . GLY A 1 100 ? 7.231 -11.646 -14.091 1.00 67.88 100 GLY A CA 1
ATOM 783 C C . GLY A 1 100 ? 6.164 -12.704 -13.802 1.00 67.88 100 GLY A C 1
ATOM 784 O O . GLY A 1 100 ? 6.273 -13.416 -12.809 1.00 67.88 100 GLY A O 1
ATOM 785 N N . LEU A 1 101 ? 5.103 -12.793 -14.611 1.00 61.38 101 LEU A N 1
ATOM 786 C CA . LEU A 1 101 ? 4.120 -13.886 -14.485 1.00 61.38 101 LEU A CA 1
ATOM 787 C C . LEU A 1 101 ? 4.497 -15.150 -15.278 1.00 61.38 101 LEU A C 1
ATOM 789 O O . LEU A 1 101 ? 3.823 -16.166 -15.130 1.00 61.38 101 LEU A O 1
ATOM 793 N N . GLU A 1 102 ? 5.586 -15.129 -16.052 1.00 54.09 102 GLU A N 1
ATOM 794 C CA . GLU A 1 102 ? 6.095 -16.306 -16.759 1.00 54.09 102 GLU A CA 1
ATOM 795 C C . GLU A 1 102 ? 7.553 -16.634 -16.386 1.00 54.09 102 GLU A C 1
ATOM 797 O O . GLU A 1 102 ? 8.388 -15.728 -16.364 1.00 54.09 102 GLU A O 1
ATOM 802 N N . PRO A 1 103 ? 7.899 -17.919 -16.143 1.00 53.50 103 PRO A N 1
ATOM 803 C CA . PRO A 1 103 ? 7.014 -19.081 -16.011 1.00 53.50 103 PRO A CA 1
ATOM 804 C C . PRO A 1 103 ? 6.647 -19.422 -14.555 1.00 53.50 103 PRO A C 1
ATOM 806 O O . PRO A 1 103 ? 5.763 -20.248 -14.345 1.00 53.50 103 PRO A O 1
ATOM 809 N N . VAL A 1 104 ? 7.291 -18.827 -13.542 1.00 54.84 104 VAL A N 1
ATOM 810 C CA . VAL A 1 104 ? 6.977 -19.093 -12.128 1.00 54.84 104 VAL A CA 1
ATOM 811 C C . VAL A 1 104 ? 7.202 -17.822 -11.309 1.00 54.84 104 VAL A C 1
ATOM 813 O O . VAL A 1 104 ? 8.341 -17.368 -11.226 1.00 54.84 104 VAL A O 1
ATOM 816 N N . PRO A 1 105 ? 6.166 -17.246 -10.676 1.00 57.59 105 PRO A N 1
ATOM 817 C CA . PRO A 1 105 ? 6.374 -16.155 -9.740 1.00 57.59 105 PRO A CA 1
ATOM 818 C C . PRO A 1 105 ? 7.083 -16.705 -8.497 1.00 57.59 105 PRO A C 1
ATOM 820 O O . PRO A 1 105 ? 6.461 -17.320 -7.629 1.00 57.59 105 PRO A O 1
ATOM 823 N N . GLU A 1 106 ? 8.397 -16.516 -8.410 1.00 56.25 106 GLU A N 1
ATOM 824 C CA . GLU A 1 106 ? 9.147 -16.788 -7.185 1.00 56.25 106 GLU A CA 1
ATOM 825 C C . GLU A 1 106 ? 8.591 -15.912 -6.062 1.00 56.25 106 GLU A C 1
ATOM 827 O O . GLU A 1 106 ? 8.610 -14.703 -6.199 1.00 56.25 106 GLU A O 1
ATOM 832 N N . TYR A 1 107 ? 8.066 -16.514 -4.988 1.00 57.78 107 TYR A N 1
ATOM 833 C CA . TYR A 1 107 ? 7.841 -15.985 -3.624 1.00 57.78 107 TYR A CA 1
ATOM 834 C C . TYR A 1 107 ? 7.136 -14.618 -3.399 1.00 57.78 107 TYR A C 1
ATOM 836 O O . TYR A 1 107 ? 6.743 -14.326 -2.268 1.00 57.78 107 TYR A O 1
ATOM 844 N N . TRP A 1 108 ? 6.872 -13.803 -4.422 1.00 70.50 108 TRP A N 1
ATOM 845 C CA . TRP A 1 108 ? 6.435 -12.406 -4.296 1.00 70.50 108 TRP A CA 1
ATOM 846 C C . TRP A 1 108 ? 4.917 -12.210 -4.421 1.00 70.50 108 TRP A C 1
ATOM 848 O O . TRP A 1 108 ? 4.420 -11.097 -4.264 1.00 70.50 108 TRP A O 1
ATOM 858 N N . ILE A 1 109 ? 4.149 -13.293 -4.596 1.00 83.25 109 ILE A N 1
ATOM 859 C CA . ILE A 1 109 ? 2.673 -13.262 -4.583 1.00 83.25 109 ILE A CA 1
ATOM 860 C C . ILE A 1 109 ? 2.086 -12.931 -3.202 1.00 83.25 109 ILE A C 1
ATOM 862 O O . ILE A 1 109 ? 0.922 -12.546 -3.089 1.00 83.25 109 ILE A O 1
ATOM 866 N N . VAL A 1 110 ? 2.889 -13.041 -2.141 1.00 87.38 110 VAL A N 1
ATOM 867 C CA . VAL A 1 110 ? 2.443 -12.813 -0.762 1.00 87.38 110 VAL A CA 1
ATOM 868 C C . VAL A 1 110 ? 1.936 -11.384 -0.561 1.00 87.38 110 VAL A C 1
ATOM 870 O O . VAL A 1 110 ? 0.892 -11.191 0.054 1.00 87.38 110 VAL A O 1
ATOM 873 N N . GLY A 1 111 ? 2.626 -10.379 -1.101 1.00 89.88 111 GLY A N 1
ATOM 874 C CA . GLY A 1 111 ? 2.227 -8.979 -0.945 1.00 89.88 111 GLY A CA 1
ATOM 875 C C . GLY A 1 111 ? 0.852 -8.642 -1.553 1.00 89.88 111 GLY A C 1
ATOM 876 O O . GLY A 1 111 ? -0.011 -8.134 -0.829 1.00 89.88 111 GLY A O 1
ATOM 877 N N . PRO A 1 112 ? 0.598 -8.976 -2.833 1.00 92.00 112 PRO A N 1
ATOM 878 C CA . PRO A 1 112 ? -0.718 -8.851 -3.456 1.00 92.00 112 PRO A CA 1
ATOM 879 C C . PRO A 1 112 ? -1.799 -9.627 -2.699 1.00 92.00 112 PRO A C 1
ATOM 881 O O . PRO A 1 112 ? -2.881 -9.095 -2.462 1.00 92.00 112 PRO A O 1
ATOM 884 N N . VAL A 1 113 ? -1.506 -10.859 -2.263 1.00 93.31 113 VAL A N 1
ATOM 885 C CA . VAL A 1 113 ? -2.455 -11.678 -1.489 1.00 93.31 113 VAL A CA 1
ATOM 886 C C . VAL A 1 113 ? -2.822 -11.000 -0.173 1.00 93.31 113 VAL A C 1
ATOM 888 O O . VAL A 1 113 ? -4.007 -10.918 0.144 1.00 93.31 113 VAL A O 1
ATOM 891 N N . ILE A 1 114 ? -1.845 -10.464 0.566 1.00 94.38 114 ILE A N 1
ATOM 892 C CA . ILE A 1 114 ? -2.109 -9.698 1.790 1.00 94.38 114 ILE A CA 1
ATOM 893 C C . ILE A 1 114 ? -3.006 -8.499 1.477 1.00 94.38 114 ILE A C 1
ATOM 895 O O . ILE A 1 114 ? -4.006 -8.308 2.160 1.00 94.38 114 ILE A O 1
ATOM 899 N N . SER A 1 115 ? -2.714 -7.740 0.416 1.00 96.44 115 SER A N 1
ATOM 900 C CA . SER A 1 115 ? -3.524 -6.570 0.045 1.00 96.44 115 SER A CA 1
ATOM 901 C C . SER A 1 115 ? -4.971 -6.955 -0.307 1.00 96.44 115 SER A C 1
ATOM 903 O O . SER A 1 115 ? -5.911 -6.306 0.153 1.00 96.44 115 SER A O 1
ATOM 905 N N . VAL A 1 116 ? -5.181 -8.052 -1.046 1.00 97.56 116 VAL A N 1
ATOM 906 C CA . VAL A 1 116 ? -6.527 -8.580 -1.342 1.00 97.56 116 VAL A CA 1
ATOM 907 C C . VAL A 1 116 ? -7.240 -9.029 -0.068 1.00 97.56 116 VAL A C 1
ATOM 909 O O . VAL A 1 116 ? -8.395 -8.661 0.147 1.00 97.56 116 VAL A O 1
ATOM 912 N N . VAL A 1 117 ? -6.572 -9.802 0.792 1.00 96.94 117 VAL A N 1
ATOM 913 C CA . VAL A 1 117 ? -7.152 -10.283 2.054 1.00 96.94 117 VAL A CA 1
ATOM 914 C C . VAL A 1 117 ? -7.527 -9.112 2.959 1.00 96.94 117 VAL A C 1
ATOM 916 O O . VAL A 1 117 ? -8.619 -9.129 3.526 1.00 96.94 117 VAL A O 1
ATOM 919 N N . THR A 1 118 ? -6.694 -8.072 3.043 1.00 96.62 118 THR A N 1
ATOM 920 C CA . THR A 1 118 ? -7.000 -6.835 3.775 1.00 96.62 118 THR A CA 1
ATOM 921 C C . THR A 1 118 ? -8.258 -6.166 3.226 1.00 96.62 118 THR A C 1
ATOM 923 O O . THR A 1 118 ? -9.173 -5.869 3.992 1.00 96.62 118 THR A O 1
ATOM 926 N N . LEU A 1 119 ? -8.377 -5.991 1.906 1.00 98.25 119 LEU A N 1
ATOM 927 C CA . LEU A 1 119 ? -9.578 -5.393 1.309 1.00 98.25 119 LEU A CA 1
ATOM 928 C C . LEU A 1 119 ? -10.836 -6.221 1.577 1.00 98.25 119 LEU A C 1
ATOM 930 O O . LEU A 1 119 ? -11.866 -5.669 1.967 1.00 98.25 119 LEU A O 1
ATOM 934 N N . VAL A 1 120 ? -10.757 -7.543 1.416 1.00 98.25 120 VAL A N 1
ATOM 935 C CA . VAL A 1 120 ? -11.877 -8.446 1.714 1.00 98.25 120 VAL A CA 1
ATOM 936 C C . VAL A 1 120 ? -12.256 -8.351 3.193 1.00 98.25 120 VAL A C 1
ATOM 938 O O . VAL A 1 120 ? -13.438 -8.201 3.511 1.00 98.25 120 VAL A O 1
ATOM 941 N N . ALA A 1 121 ? -11.276 -8.370 4.096 1.00 97.19 121 ALA A N 1
ATOM 942 C CA . ALA A 1 121 ? -11.508 -8.250 5.529 1.00 97.19 121 ALA A CA 1
ATOM 943 C C . ALA A 1 121 ? -12.204 -6.925 5.881 1.00 97.19 121 ALA A C 1
ATOM 945 O O . ALA A 1 121 ? -13.235 -6.933 6.554 1.00 97.19 121 ALA A O 1
ATOM 946 N N . LEU A 1 122 ? -11.706 -5.794 5.376 1.00 97.25 122 LEU A N 1
ATOM 947 C CA . LEU A 1 122 ? -12.199 -4.469 5.756 1.00 97.25 122 LEU A CA 1
ATOM 948 C C . LEU A 1 122 ? -13.511 -4.075 5.069 1.00 97.25 122 LEU A C 1
ATOM 950 O O . LEU A 1 122 ? -14.334 -3.405 5.696 1.00 97.25 122 LEU A O 1
ATOM 954 N N . ILE A 1 123 ? -13.727 -4.470 3.812 1.00 97.81 123 ILE A N 1
ATOM 955 C CA . ILE A 1 123 ? -14.888 -4.033 3.017 1.00 97.81 123 ILE A CA 1
ATOM 956 C C . ILE A 1 123 ? -16.020 -5.059 3.083 1.00 97.81 123 ILE A C 1
ATOM 958 O O . ILE A 1 123 ? -17.166 -4.697 3.361 1.00 97.81 123 ILE A O 1
ATOM 962 N N . VAL A 1 124 ? -15.705 -6.335 2.836 1.00 97.62 124 VAL A N 1
ATOM 963 C CA . VAL A 1 124 ? -16.709 -7.405 2.718 1.00 97.62 124 VAL A CA 1
ATOM 964 C C . VAL A 1 124 ? -17.054 -7.963 4.093 1.00 97.62 124 VAL A C 1
ATOM 966 O O . VAL A 1 124 ? -18.215 -7.941 4.495 1.00 97.62 124 VAL A O 1
ATOM 969 N N . VAL A 1 125 ? -16.044 -8.417 4.838 1.00 97.56 125 VAL A N 1
ATOM 970 C CA . VAL A 1 125 ? -16.233 -8.998 6.180 1.00 97.56 125 VAL A CA 1
ATOM 971 C C . VAL A 1 125 ? -16.462 -7.906 7.231 1.00 97.56 125 VAL A C 1
ATOM 973 O O . VAL A 1 125 ? -17.050 -8.155 8.280 1.00 97.56 125 VAL A O 1
ATOM 976 N N . ARG A 1 126 ? -16.023 -6.674 6.945 1.00 95.00 126 ARG A N 1
ATOM 977 C CA . ARG A 1 126 ? -16.042 -5.516 7.853 1.00 95.00 126 ARG A CA 1
ATOM 978 C C . ARG A 1 126 ? -15.307 -5.760 9.174 1.00 95.00 126 ARG A C 1
ATOM 980 O O . ARG A 1 126 ? -15.547 -5.062 10.160 1.00 95.00 126 ARG A O 1
ATOM 987 N N . TRP A 1 127 ? -14.347 -6.672 9.178 1.00 94.31 127 TRP A N 1
ATOM 988 C CA . TRP A 1 127 ? -13.521 -7.013 10.327 1.00 94.31 127 TRP A CA 1
ATOM 989 C C . TRP A 1 127 ? -12.119 -6.410 10.186 1.00 94.31 127 TRP A C 1
ATOM 991 O O . TRP A 1 127 ? -11.593 -6.389 9.076 1.00 94.31 127 TRP A O 1
ATOM 1001 N N . PRO A 1 128 ? -11.474 -5.986 11.284 1.00 93.50 128 PRO A N 1
ATOM 1002 C CA . PRO A 1 128 ? -11.965 -5.934 12.668 1.00 93.50 128 PRO A CA 1
ATOM 1003 C C . PRO A 1 128 ? -12.784 -4.678 12.991 1.00 93.50 128 PRO A C 1
ATOM 1005 O O . PRO A 1 128 ? -12.439 -3.581 12.570 1.00 93.50 128 PRO A O 1
ATOM 1008 N N . GLN A 1 129 ? -13.853 -4.824 13.777 1.00 92.62 129 GLN A N 1
ATOM 1009 C CA . GLN A 1 129 ? -14.623 -3.685 14.300 1.00 92.62 129 GLN A CA 1
ATOM 1010 C C . GLN A 1 129 ? -13.806 -2.887 15.324 1.00 92.62 129 GLN A C 1
ATOM 1012 O O . GLN A 1 129 ? -13.061 -3.477 16.107 1.00 92.62 129 GLN A O 1
ATOM 1017 N N . ASP A 1 130 ? -13.991 -1.569 15.370 1.00 91.31 130 ASP A N 1
ATOM 1018 C CA . ASP A 1 130 ? -13.244 -0.678 16.268 1.00 91.31 130 ASP A CA 1
ATOM 1019 C C . ASP A 1 130 ? -13.436 -1.051 17.746 1.00 91.31 130 ASP A C 1
ATOM 1021 O O . ASP A 1 130 ? -12.463 -1.130 18.493 1.00 91.31 130 ASP A O 1
ATOM 1025 N N . GLU A 1 131 ? -14.650 -1.431 18.147 1.00 90.56 131 GLU A N 1
ATOM 1026 C CA . GLU A 1 131 ? -14.965 -1.947 19.489 1.00 90.56 131 GLU A CA 1
ATOM 1027 C C . GLU A 1 131 ? -14.134 -3.190 19.853 1.00 90.56 131 GLU A C 1
ATOM 1029 O O . GLU A 1 131 ? -13.679 -3.348 20.987 1.00 90.56 131 GLU A O 1
ATOM 1034 N N . TRP A 1 132 ? -13.882 -4.075 18.882 1.00 90.25 132 TRP A N 1
ATOM 1035 C CA . TRP A 1 132 ? -13.077 -5.281 19.086 1.00 90.25 132 TRP A CA 1
ATOM 1036 C C . TRP A 1 132 ? -11.581 -4.965 19.236 1.00 90.25 132 TRP A C 1
ATOM 1038 O O . TRP A 1 132 ? -10.864 -5.699 19.933 1.00 90.25 132 TRP A O 1
ATOM 1048 N N . ILE A 1 133 ? -11.107 -3.895 18.585 1.00 91.81 133 ILE A N 1
ATOM 1049 C CA . ILE A 1 133 ? -9.704 -3.454 18.593 1.00 91.81 133 ILE A CA 1
ATOM 1050 C C . ILE A 1 133 ? -9.400 -2.611 19.833 1.00 91.81 133 ILE A C 1
ATOM 1052 O O . ILE A 1 133 ? -8.414 -2.880 20.529 1.00 91.81 133 ILE A O 1
ATOM 1056 N N . PHE A 1 134 ? -10.221 -1.589 20.078 1.00 90.81 134 PHE A N 1
ATOM 1057 C CA . PHE A 1 134 ? -9.994 -0.534 21.066 1.00 90.81 134 PHE A CA 1
ATOM 1058 C C . PHE A 1 134 ? -10.699 -0.789 22.402 1.00 90.81 134 PHE A C 1
ATOM 1060 O O . PHE A 1 134 ? -10.279 -0.216 23.409 1.00 90.81 134 PHE A O 1
ATOM 1067 N N . GLY A 1 135 ? -11.698 -1.677 22.430 1.00 83.56 135 GLY A N 1
ATOM 1068 C CA . GLY A 1 135 ? -12.590 -1.883 23.570 1.00 83.56 135 GLY A CA 1
ATOM 1069 C C . GLY A 1 135 ? -13.801 -0.946 23.534 1.00 83.56 135 GLY A C 1
ATOM 1070 O O . GLY A 1 135 ? -13.793 0.079 22.857 1.00 83.56 135 GLY A O 1
ATOM 1071 N N . THR A 1 136 ? -14.844 -1.290 24.291 1.00 74.06 136 THR A N 1
ATOM 1072 C CA . THR A 1 136 ? -16.119 -0.548 24.358 1.00 74.06 136 THR A CA 1
ATOM 1073 C C . THR A 1 136 ? -15.993 0.86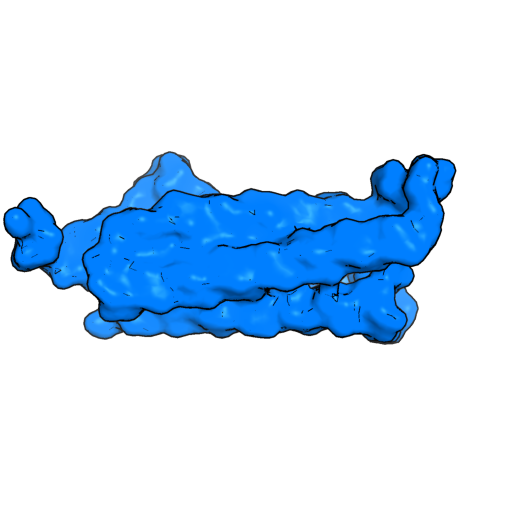0 24.945 1.00 74.06 136 THR A C 1
ATOM 1075 O O . THR A 1 136 ? -16.874 1.683 24.743 1.00 74.06 136 THR A O 1
ATOM 1078 N N . GLU A 1 137 ? -14.900 1.162 25.649 1.00 63.44 137 GLU A N 1
ATOM 1079 C CA . GLU A 1 137 ? -14.651 2.474 26.265 1.00 63.44 137 GLU A CA 1
ATOM 1080 C C . GLU A 1 137 ? -14.258 3.564 25.256 1.00 63.44 137 GLU A C 1
ATOM 1082 O O . GLU A 1 137 ? -14.294 4.740 25.593 1.00 63.44 137 GLU A O 1
ATOM 1087 N N . ALA A 1 138 ? -13.871 3.195 24.030 1.00 55.97 138 ALA A N 1
ATOM 1088 C CA . ALA A 1 138 ? -13.464 4.150 22.995 1.00 55.97 138 ALA A CA 1
ATOM 1089 C C . ALA A 1 138 ? -14.633 4.672 22.136 1.00 55.97 138 ALA A C 1
ATOM 1091 O O . ALA A 1 138 ? -14.411 5.515 21.274 1.00 55.97 138 ALA A O 1
ATOM 1092 N N . ALA A 1 139 ? -15.850 4.152 22.339 1.00 50.78 139 ALA A N 1
ATOM 1093 C CA . ALA A 1 139 ? -17.048 4.508 21.574 1.00 50.78 139 ALA A CA 1
ATOM 1094 C C . ALA A 1 139 ? -17.892 5.630 22.225 1.00 50.78 139 ALA A C 1
ATOM 1096 O O . ALA A 1 139 ? -19.022 5.863 21.798 1.00 50.78 139 ALA A O 1
ATOM 1097 N N . ALA A 1 140 ? -17.362 6.289 23.263 1.00 44.09 140 ALA A N 1
ATOM 1098 C CA . ALA A 1 140 ? -17.969 7.423 23.964 1.00 44.09 140 ALA A CA 1
ATOM 1099 C C . ALA A 1 140 ? -17.155 8.700 23.725 1.00 44.09 140 ALA A C 1
ATOM 1101 O O . ALA A 1 140 ? -17.789 9.769 23.582 1.00 44.09 140 ALA A O 1
#

Sequence (140 aa):
MKQKLIALLLVIHGLISSIFMFYIENPPEPGVGWNGTSWLLTGVLDGAVVQVLGTILWGLTVLLFVIAGIALFMKREQWRLIDILAALVSLLAYVLFWNGLEPVPEYWIVGPVISVVTLVALIVVRWPQDEWIFGTEAAA